Protein AF-A0A090RXI9-F1 (afdb_monomer_lite)

Sequence (95 aa):
MVEYSFVNESGRSEVNQLGAHKDDCIQGMASIAEAIHESGAKAGFQLTHCGGKAQLDVCPDLMGPSGITVPAYDRTLPKPRDMVQRTYINGIAIL

Structure (mmCIF, N/CA/C/O backbone):
data_AF-A0A090RXI9-F1
#
_entry.id   AF-A0A090RXI9-F1
#
loop_
_atom_site.group_PDB
_atom_site.id
_atom_site.type_symbol
_atom_site.label_atom_id
_atom_site.label_alt_id
_atom_site.label_comp_id
_atom_site.label_asym_id
_atom_site.label_entity_id
_atom_site.label_seq_id
_atom_site.pdbx_PDB_ins_code
_atom_site.Cartn_x
_atom_site.Cartn_y
_atom_site.Cartn_z
_atom_site.occupancy
_atom_site.B_iso_or_equiv
_atom_site.auth_seq_id
_atom_site.auth_comp_id
_atom_site.auth_asym_id
_atom_site.auth_atom_id
_atom_site.pdbx_PDB_model_num
ATOM 1 N N . MET A 1 1 ? -3.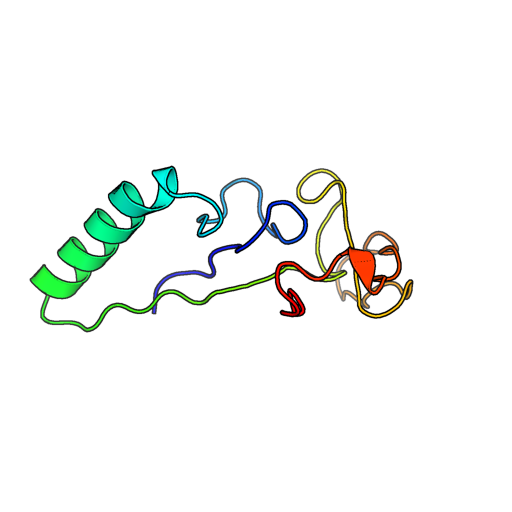105 -4.033 14.037 1.00 78.81 1 MET A N 1
ATOM 2 C CA . MET A 1 1 ? -2.547 -3.469 12.792 1.00 78.81 1 MET A CA 1
ATOM 3 C C . MET A 1 1 ? -3.207 -4.209 11.648 1.00 78.81 1 MET A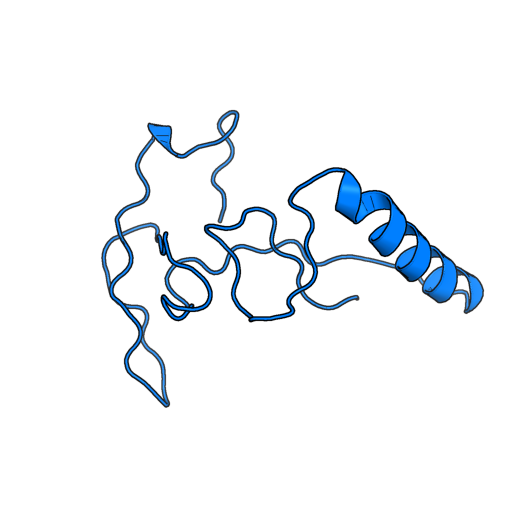 C 1
ATOM 5 O O . MET A 1 1 ? -3.223 -5.433 11.698 1.00 78.81 1 MET A O 1
ATOM 9 N N . VAL A 1 2 ? -3.816 -3.487 10.715 1.00 91.06 2 VAL A N 1
ATOM 10 C CA . VAL A 1 2 ? -4.389 -4.044 9.480 1.00 91.06 2 VAL A CA 1
ATOM 11 C C . VAL A 1 2 ? -3.246 -4.305 8.489 1.00 91.06 2 VAL A C 1
ATOM 13 O O . VAL A 1 2 ? -2.142 -3.792 8.683 1.00 91.06 2 VAL A O 1
ATOM 16 N N . GLU A 1 3 ? -3.477 -5.115 7.456 1.00 93.56 3 GLU A N 1
ATOM 17 C CA . GLU A 1 3 ? -2.530 -5.250 6.344 1.00 93.56 3 GLU A CA 1
ATOM 18 C C . GLU A 1 3 ? -2.162 -3.892 5.714 1.00 93.56 3 GLU A C 1
ATOM 20 O O . GLU A 1 3 ? -2.801 -2.857 5.944 1.00 93.56 3 GLU A O 1
ATOM 25 N N . TYR A 1 4 ? -1.105 -3.893 4.907 1.00 94.88 4 TYR A N 1
ATOM 26 C CA . TYR A 1 4 ? -0.618 -2.690 4.255 1.00 94.88 4 TYR A CA 1
ATOM 27 C C . TYR A 1 4 ? -1.541 -2.236 3.125 1.00 94.88 4 TYR A C 1
ATOM 29 O O . TYR A 1 4 ? -1.911 -3.004 2.241 1.00 94.88 4 TYR A O 1
ATOM 37 N N . SER A 1 5 ? -1.868 -0.948 3.125 1.00 96.50 5 SER A N 1
ATOM 38 C CA . SER A 1 5 ? -2.748 -0.308 2.154 1.00 96.50 5 SER A CA 1
ATOM 39 C C . SER A 1 5 ? -1.958 0.626 1.243 1.00 96.50 5 SER A C 1
ATOM 41 O O . SER A 1 5 ? -1.162 1.438 1.727 1.00 96.50 5 SER A O 1
ATOM 43 N N . PHE A 1 6 ? -2.145 0.512 -0.070 1.00 96.31 6 PHE A N 1
ATOM 44 C CA . PHE A 1 6 ? -1.403 1.336 -1.025 1.00 96.31 6 PHE A CA 1
ATOM 45 C C . PHE A 1 6 ? -2.022 2.732 -1.138 1.00 96.31 6 PHE A C 1
ATOM 47 O O . PHE A 1 6 ? -3.245 2.887 -1.192 1.00 96.31 6 PHE A O 1
ATOM 54 N N . VAL A 1 7 ? -1.174 3.757 -1.189 1.00 95.50 7 VAL A N 1
ATOM 55 C CA . VAL A 1 7 ? -1.607 5.167 -1.270 1.00 95.50 7 VAL A CA 1
ATOM 56 C C . VAL A 1 7 ? -1.756 5.675 -2.706 1.00 95.50 7 VAL A C 1
ATOM 58 O O . VAL A 1 7 ? -2.350 6.723 -2.938 1.00 95.50 7 VAL A O 1
ATOM 61 N N . ASN A 1 8 ? -1.217 4.941 -3.681 1.00 93.94 8 ASN A N 1
ATOM 62 C CA . ASN A 1 8 ? -1.322 5.241 -5.105 1.00 93.94 8 ASN A CA 1
ATOM 63 C C . ASN A 1 8 ? -1.229 3.950 -5.927 1.00 93.94 8 ASN A C 1
ATOM 65 O O . ASN A 1 8 ? -0.539 3.017 -5.518 1.00 93.94 8 ASN A O 1
ATOM 69 N N . GLU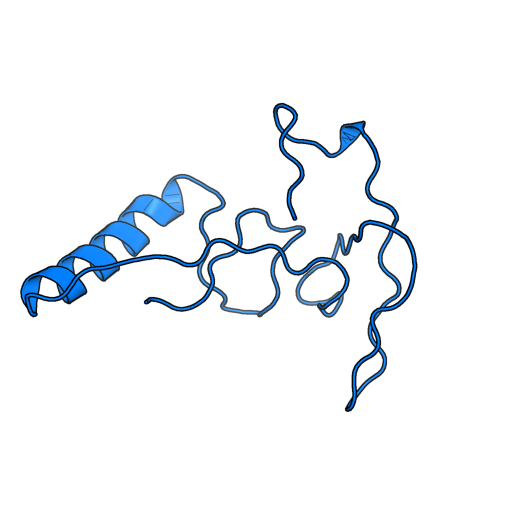 A 1 9 ? -1.881 3.905 -7.088 1.00 93.94 9 GLU A N 1
ATOM 70 C CA . GLU A 1 9 ? -1.808 2.759 -8.003 1.00 93.94 9 GLU A CA 1
ATOM 71 C C . GLU A 1 9 ? -0.372 2.463 -8.474 1.00 93.94 9 GLU A C 1
ATOM 73 O O . GLU A 1 9 ? -0.021 1.298 -8.636 1.00 93.94 9 GLU A O 1
ATOM 78 N N . SER A 1 10 ? 0.504 3.476 -8.580 1.00 93.06 10 SER A N 1
ATOM 79 C CA . SER A 1 10 ? 1.949 3.294 -8.846 1.00 93.06 10 SER A CA 1
ATOM 80 C C . SER A 1 10 ? 2.718 2.608 -7.706 1.00 93.06 10 SER A C 1
ATOM 82 O O . SER A 1 10 ? 3.925 2.389 -7.799 1.00 93.06 10 SER A O 1
ATOM 84 N N . GLY A 1 11 ? 2.029 2.310 -6.606 1.00 94.62 11 GLY A N 1
ATOM 85 C CA . GLY A 1 11 ? 2.568 1.733 -5.384 1.00 94.62 11 GLY A CA 1
ATOM 86 C C . GLY A 1 11 ? 1.883 0.451 -4.942 1.00 94.62 11 GLY A C 1
ATOM 87 O O . GLY A 1 11 ? 2.123 0.026 -3.812 1.00 94.62 11 GLY A O 1
ATOM 88 N N . ARG A 1 12 ? 1.006 -0.134 -5.765 1.00 96.56 12 ARG A N 1
ATOM 89 C CA . ARG A 1 12 ? 0.300 -1.374 -5.430 1.00 96.56 12 ARG A CA 1
ATOM 90 C C . ARG A 1 12 ? 1.261 -2.565 -5.500 1.00 96.56 12 ARG A C 1
ATOM 92 O O . ARG A 1 12 ? 1.977 -2.738 -6.479 1.00 96.56 12 ARG A O 1
ATOM 99 N N . SER A 1 13 ? 1.262 -3.400 -4.468 1.00 95.81 13 SER A N 1
ATOM 100 C CA . SER A 1 13 ? 2.135 -4.576 -4.359 1.00 95.81 13 SER A CA 1
ATOM 101 C C . SER A 1 13 ? 1.418 -5.893 -4.639 1.00 95.81 13 SER A C 1
ATOM 103 O O . SER A 1 13 ? 2.077 -6.839 -5.055 1.00 95.81 13 SER A O 1
ATOM 105 N N . GLU A 1 14 ? 0.093 -5.966 -4.443 1.00 95.88 14 GLU A N 1
ATOM 106 C CA . GLU A 1 14 ? -0.684 -7.210 -4.585 1.00 95.88 14 GLU A CA 1
ATOM 107 C C . GLU A 1 14 ? -2.005 -7.011 -5.362 1.00 95.88 14 GLU A C 1
ATOM 109 O O . GLU A 1 14 ? -2.634 -5.951 -5.287 1.00 95.88 14 GLU A O 1
ATOM 114 N N . VAL A 1 15 ? -2.475 -8.056 -6.062 1.00 93.94 15 VAL A N 1
ATOM 115 C CA . VAL A 1 15 ? -3.685 -8.038 -6.927 1.00 93.94 15 VAL A CA 1
ATOM 116 C C . VAL A 1 15 ? -4.959 -7.612 -6.176 1.00 93.94 15 VAL A C 1
ATOM 118 O O . VAL A 1 15 ? -5.827 -6.967 -6.756 1.00 93.94 15 VAL A O 1
ATOM 121 N N . ASN A 1 16 ? -5.054 -7.901 -4.875 1.00 94.81 16 ASN A N 1
ATOM 122 C CA . ASN A 1 16 ? -6.213 -7.577 -4.030 1.00 94.81 16 ASN A CA 1
ATOM 123 C C . ASN A 1 16 ? -5.832 -6.758 -2.790 1.00 94.81 16 ASN A C 1
ATOM 125 O O . ASN A 1 16 ? -6.512 -6.828 -1.769 1.00 94.81 16 ASN A O 1
ATOM 129 N N . GLN A 1 17 ? -4.730 -6.010 -2.860 1.00 96.31 17 GLN A N 1
ATOM 130 C CA . GLN A 1 17 ? -4.281 -5.191 -1.739 1.00 96.31 17 GLN A CA 1
ATOM 131 C C . GLN A 1 17 ? -5.349 -4.160 -1.339 1.00 96.31 17 GLN A C 1
ATOM 133 O O . GLN A 1 17 ? -5.993 -3.563 -2.208 1.00 96.31 17 GLN A O 1
ATOM 138 N N . LEU A 1 18 ? -5.499 -3.895 -0.037 1.00 96.94 18 LEU A N 1
ATOM 139 C CA . LEU A 1 18 ? -6.316 -2.775 0.431 1.00 96.94 18 LEU A CA 1
ATOM 140 C C . LEU A 1 18 ? -5.809 -1.444 -0.139 1.00 96.94 18 LEU A C 1
ATOM 142 O O . LEU A 1 18 ? -4.608 -1.186 -0.214 1.00 96.94 18 LEU A O 1
ATOM 146 N N . GLY A 1 19 ? -6.743 -0.582 -0.531 1.00 96.12 19 GLY A N 1
ATOM 147 C CA . GLY A 1 19 ? -6.445 0.753 -1.035 1.00 96.12 19 GLY A CA 1
ATOM 148 C C . GLY A 1 19 ? -6.668 1.830 0.021 1.00 96.12 19 GLY A C 1
ATOM 149 O O . GLY A 1 19 ? -7.638 1.776 0.769 1.00 96.12 19 GLY A O 1
ATOM 150 N N . ALA A 1 20 ? -5.802 2.840 0.014 1.00 96.31 20 ALA A N 1
ATOM 151 C CA . ALA A 1 20 ? -5.963 4.121 0.703 1.00 96.31 20 ALA A CA 1
ATOM 152 C C . ALA A 1 20 ? -5.669 5.283 -0.273 1.00 96.31 20 ALA A C 1
ATOM 154 O O . ALA A 1 20 ? -5.025 6.266 0.082 1.00 96.31 20 ALA A O 1
ATOM 155 N N . HIS A 1 21 ? -6.084 5.121 -1.535 1.00 95.19 21 HIS A N 1
ATOM 156 C CA . HIS A 1 21 ? -5.683 5.958 -2.675 1.00 95.19 21 HIS A CA 1
ATOM 157 C C . HIS A 1 21 ? -6.813 6.844 -3.229 1.00 95.19 21 HIS A C 1
ATOM 159 O O . HIS A 1 21 ? -6.561 7.681 -4.094 1.00 95.19 21 HIS A O 1
ATOM 165 N N . LYS A 1 22 ? -8.060 6.647 -2.778 1.00 96.12 22 LYS A N 1
ATOM 166 C CA . LYS A 1 22 ? -9.235 7.430 -3.191 1.00 96.12 22 LYS A CA 1
ATOM 167 C C . LYS A 1 22 ? -10.329 7.405 -2.125 1.00 96.12 22 LYS A C 1
ATOM 169 O O . LYS A 1 22 ? -10.379 6.479 -1.318 1.00 96.12 22 LYS A O 1
ATOM 174 N N . ASP A 1 23 ? -11.236 8.375 -2.173 1.00 97.94 23 ASP A N 1
ATOM 175 C CA . ASP A 1 23 ? -12.302 8.535 -1.174 1.00 97.94 23 ASP A CA 1
ATOM 176 C C . ASP A 1 23 ? -13.259 7.337 -1.100 1.00 97.94 23 ASP A C 1
ATOM 178 O O . ASP A 1 23 ? -13.741 7.005 -0.020 1.00 97.94 23 ASP A O 1
ATOM 182 N N . ASP A 1 24 ? -13.462 6.606 -2.201 1.00 97.62 24 ASP A N 1
ATOM 183 C CA . ASP A 1 24 ? -14.273 5.378 -2.199 1.00 97.62 24 ASP A CA 1
ATOM 184 C C . ASP A 1 24 ? -13.741 4.314 -1.216 1.00 97.62 24 ASP A C 1
ATOM 186 O O . ASP A 1 24 ? -14.486 3.442 -0.769 1.00 97.62 24 ASP A O 1
ATOM 190 N N . CYS A 1 25 ? -12.452 4.366 -0.860 1.00 97.56 25 CYS A N 1
ATOM 191 C CA . CYS A 1 25 ? -11.859 3.469 0.131 1.00 97.56 25 CYS A CA 1
ATOM 192 C C . CYS A 1 25 ? -12.356 3.758 1.558 1.00 97.56 25 CYS A C 1
ATOM 194 O O . CYS A 1 25 ? -12.358 2.851 2.391 1.00 97.56 25 CYS A O 1
ATOM 196 N N . ILE A 1 26 ? -12.804 4.987 1.849 1.00 97.75 26 ILE A N 1
ATOM 197 C CA . ILE A 1 26 ? -13.143 5.449 3.204 1.00 97.75 26 ILE A CA 1
ATOM 198 C C . ILE A 1 26 ? -14.241 4.586 3.821 1.00 97.75 26 ILE A C 1
ATOM 200 O O . ILE A 1 26 ? -14.111 4.178 4.972 1.00 97.75 26 ILE A O 1
ATOM 204 N N . GLN A 1 27 ? -15.292 4.253 3.065 1.00 98.31 27 GLN A N 1
ATOM 205 C CA . GLN A 1 27 ? -16.400 3.447 3.587 1.00 98.31 27 GLN A CA 1
ATOM 206 C C . GLN A 1 27 ? -15.934 2.044 4.016 1.00 98.31 27 GLN A C 1
ATOM 208 O O . GLN A 1 27 ? -16.284 1.568 5.099 1.00 98.31 27 GLN A O 1
ATOM 213 N N . GLY A 1 28 ? -15.115 1.386 3.190 1.00 97.25 28 GLY A N 1
ATOM 214 C CA . GLY A 1 28 ? -14.555 0.070 3.508 1.00 97.25 28 GLY A CA 1
ATOM 215 C C . GLY A 1 28 ? -13.592 0.123 4.695 1.00 97.25 28 GLY A C 1
ATOM 216 O O . GLY A 1 28 ? -13.691 -0.687 5.616 1.00 97.25 28 GLY A O 1
ATOM 217 N N . MET A 1 29 ? -12.706 1.122 4.724 1.00 97.19 29 MET A N 1
ATOM 218 C CA . MET A 1 29 ? -11.766 1.329 5.830 1.00 97.19 29 MET A CA 1
ATOM 219 C C . MET A 1 29 ? -12.482 1.622 7.153 1.00 97.19 29 MET A C 1
ATOM 221 O O . MET A 1 29 ? -12.086 1.087 8.188 1.00 97.19 29 MET A O 1
ATOM 225 N N . ALA A 1 30 ? -13.547 2.429 7.123 1.00 97.81 30 ALA A N 1
ATOM 226 C CA . ALA A 1 30 ? -14.372 2.724 8.291 1.00 97.81 30 ALA A CA 1
ATOM 227 C C . ALA A 1 30 ? -15.028 1.454 8.843 1.00 97.81 30 ALA A C 1
ATOM 229 O O . ALA A 1 30 ? -14.950 1.215 10.043 1.00 97.81 30 ALA A O 1
ATOM 230 N N . SER A 1 31 ? -15.566 0.603 7.964 1.00 98.25 31 SER A N 1
ATOM 231 C CA . SER A 1 31 ? -16.188 -0.671 8.355 1.00 98.25 31 SER A CA 1
ATOM 232 C C . SER A 1 31 ? -15.186 -1.612 9.044 1.00 98.25 31 SER A C 1
ATOM 234 O O . SER A 1 31 ? -15.497 -2.237 10.054 1.00 98.25 31 SER A O 1
ATOM 236 N N . ILE A 1 32 ? -13.948 -1.684 8.538 1.00 97.44 32 ILE A N 1
ATOM 237 C CA . ILE A 1 32 ? -12.870 -2.470 9.164 1.00 97.44 32 ILE A CA 1
ATOM 238 C C . ILE A 1 32 ? -12.497 -1.889 10.533 1.00 97.44 32 ILE A C 1
ATOM 240 O O . ILE A 1 32 ? -12.335 -2.630 11.502 1.00 97.44 32 ILE A O 1
ATOM 244 N N . ALA A 1 33 ? -12.336 -0.567 10.621 1.00 97.56 33 ALA A N 1
ATOM 245 C CA . ALA A 1 33 ? -11.984 0.096 11.871 1.00 97.56 33 ALA A CA 1
ATOM 246 C C . ALA A 1 33 ? -13.075 -0.085 12.936 1.00 97.56 33 ALA A C 1
ATOM 248 O O . ALA A 1 33 ? -12.749 -0.349 14.091 1.00 97.56 33 ALA A O 1
ATOM 249 N N . GLU A 1 34 ? -14.347 0.016 12.546 1.00 98.38 34 GLU A N 1
ATOM 250 C CA . GLU A 1 34 ? -15.503 -0.214 13.412 1.00 98.38 34 GLU A CA 1
ATOM 251 C C . GLU A 1 34 ? -15.493 -1.632 13.984 1.00 98.38 34 GLU A C 1
ATOM 253 O O . GLU A 1 34 ? -15.458 -1.778 15.203 1.00 98.38 34 GLU A O 1
ATOM 258 N N . ALA A 1 35 ? -15.359 -2.661 13.142 1.00 98.19 35 ALA A N 1
ATOM 259 C CA . ALA A 1 35 ? -15.290 -4.053 13.595 1.00 98.19 35 ALA A CA 1
ATOM 260 C C . ALA A 1 35 ? -14.135 -4.315 14.587 1.00 98.19 35 ALA A C 1
ATOM 262 O O . ALA A 1 35 ? -14.271 -5.086 15.538 1.00 98.19 35 ALA A O 1
ATOM 263 N N . ILE A 1 36 ? -12.983 -3.657 14.405 1.00 98.06 36 ILE A N 1
ATOM 264 C CA . ILE A 1 36 ? -11.853 -3.745 15.349 1.00 98.06 36 ILE A CA 1
ATOM 265 C C . ILE A 1 36 ? -12.175 -3.022 16.665 1.00 98.06 36 ILE A C 1
ATOM 267 O O . ILE A 1 36 ? -11.819 -3.495 17.746 1.00 98.06 36 ILE A O 1
ATOM 271 N N . HIS A 1 37 ? -12.826 -1.861 16.599 1.00 98.19 37 HIS A N 1
ATOM 272 C CA . HIS A 1 37 ? -13.223 -1.111 17.788 1.00 98.19 37 HIS A CA 1
ATOM 273 C C . HIS A 1 37 ? -14.313 -1.829 18.594 1.00 98.19 37 HIS A C 1
ATOM 275 O O . HIS A 1 37 ? -14.265 -1.785 19.823 1.00 98.19 37 HIS A O 1
ATOM 281 N N . GLU A 1 38 ? -15.240 -2.536 17.941 1.00 98.44 38 GLU A N 1
ATOM 282 C CA . GLU A 1 38 ? -16.262 -3.371 18.592 1.00 98.44 38 GLU A CA 1
ATOM 283 C C . GLU A 1 38 ? -15.645 -4.470 19.467 1.00 98.44 38 GLU A C 1
ATOM 285 O O . GLU A 1 38 ? -16.200 -4.824 20.507 1.00 98.44 38 GLU A O 1
ATOM 290 N N . SER A 1 39 ? -14.450 -4.958 19.118 1.00 97.44 39 SER A N 1
ATOM 291 C CA . SER A 1 39 ? -13.702 -5.910 19.945 1.00 97.44 39 SER A CA 1
ATOM 292 C C . SER A 1 39 ? -12.898 -5.250 21.080 1.00 97.44 39 SER A C 1
ATOM 294 O O . SER A 1 39 ? -12.098 -5.920 21.736 1.00 97.44 39 SER A O 1
ATOM 296 N N . GLY A 1 40 ? -13.023 -3.933 21.282 1.00 98.06 40 GLY A N 1
ATOM 297 C CA . GLY A 1 40 ? -12.266 -3.154 22.270 1.00 98.06 40 GLY A CA 1
ATOM 298 C C . GLY A 1 40 ? -10.799 -2.890 21.905 1.00 98.06 40 GLY A C 1
ATOM 299 O O . GLY A 1 40 ? -10.048 -2.357 22.727 1.00 98.06 40 GLY A O 1
ATOM 300 N N . ALA A 1 41 ? -10.364 -3.250 20.694 1.00 98.25 41 ALA A N 1
ATOM 301 C CA . ALA A 1 41 ? -8.990 -3.063 20.235 1.00 98.25 41 ALA A CA 1
ATOM 302 C C . ALA A 1 41 ? -8.780 -1.683 19.580 1.00 98.25 41 ALA A C 1
ATOM 304 O O . ALA A 1 41 ? -9.716 -0.915 19.374 1.00 98.25 41 ALA A O 1
ATOM 305 N N . LYS A 1 42 ? -7.525 -1.339 19.257 1.00 97.50 42 LYS A N 1
ATOM 306 C CA . LYS A 1 42 ? -7.178 -0.134 18.482 1.00 97.50 42 LYS A CA 1
ATOM 307 C C . LYS A 1 42 ? -6.882 -0.504 17.031 1.00 97.50 42 LYS A C 1
ATOM 309 O O . LYS A 1 42 ? -6.093 -1.416 16.772 1.00 97.50 42 LYS A O 1
ATOM 314 N N . ALA A 1 43 ? -7.484 0.226 16.097 1.00 96.31 43 ALA A N 1
ATOM 315 C CA . ALA A 1 43 ? -7.248 0.060 14.670 1.00 96.31 43 ALA A CA 1
ATOM 316 C C . ALA A 1 43 ? -6.083 0.936 14.183 1.00 96.31 43 ALA A C 1
ATOM 318 O O . ALA A 1 43 ? -5.853 2.037 14.680 1.00 96.31 43 ALA A O 1
ATOM 319 N N . GLY A 1 44 ? -5.354 0.441 13.185 1.00 95.12 44 GLY A N 1
ATOM 320 C CA . GLY A 1 44 ? -4.296 1.182 12.506 1.00 95.12 44 GLY A CA 1
ATOM 321 C C . GLY A 1 44 ? -4.043 0.576 11.134 1.00 95.12 44 GLY A C 1
ATOM 322 O O . GLY A 1 44 ? -3.909 -0.645 11.030 1.00 95.12 44 GLY A O 1
ATOM 323 N N . PHE A 1 45 ? -4.000 1.428 10.112 1.00 94.19 45 PHE A N 1
ATOM 324 C CA . PHE A 1 45 ? -3.690 1.060 8.733 1.00 94.19 45 PHE A CA 1
ATOM 325 C C . PHE A 1 45 ? -2.231 1.387 8.436 1.00 94.19 45 PHE A C 1
ATOM 327 O O . PHE A 1 45 ? -1.783 2.512 8.663 1.00 94.19 45 PHE A O 1
ATOM 334 N N . GLN A 1 46 ? -1.490 0.411 7.919 1.00 95.81 46 GLN A N 1
ATOM 335 C CA . GLN A 1 46 ? -0.135 0.643 7.437 1.00 95.81 46 GLN A CA 1
ATOM 336 C C . GLN A 1 46 ? -0.215 1.229 6.024 1.00 95.81 46 GLN A C 1
ATOM 338 O O . GLN A 1 46 ? -0.618 0.540 5.096 1.00 95.81 46 GLN A O 1
ATOM 343 N N . LEU A 1 47 ? 0.152 2.499 5.854 1.00 94.75 47 LEU A N 1
ATOM 344 C CA . LEU A 1 47 ? 0.234 3.123 4.531 1.00 94.75 47 LEU A CA 1
ATOM 345 C C . LEU A 1 47 ? 1.521 2.694 3.829 1.00 94.75 47 LEU A C 1
ATOM 347 O O . LEU A 1 47 ? 2.579 2.651 4.459 1.00 94.75 47 LEU A O 1
ATOM 351 N N . THR A 1 48 ? 1.428 2.372 2.540 1.00 95.12 48 THR A N 1
ATOM 352 C CA . THR A 1 48 ? 2.557 1.836 1.770 1.00 95.12 48 THR A CA 1
ATOM 353 C C . THR A 1 48 ? 2.591 2.307 0.328 1.00 95.12 48 THR A C 1
ATOM 355 O O . THR A 1 48 ? 1.570 2.663 -0.266 1.00 95.12 48 THR A O 1
ATOM 358 N N . HIS A 1 49 ? 3.789 2.220 -0.237 1.00 94.69 49 HIS A N 1
ATOM 359 C CA . HIS A 1 49 ? 4.062 2.211 -1.660 1.00 94.69 49 HIS A CA 1
ATOM 360 C C . HIS A 1 49 ? 5.074 1.088 -1.937 1.00 94.69 49 HIS A C 1
ATOM 362 O O . HIS A 1 49 ? 5.990 0.850 -1.148 1.00 94.69 49 HIS A O 1
ATOM 368 N N . CYS A 1 50 ? 4.897 0.342 -3.028 1.00 95.06 50 CYS A N 1
ATOM 369 C CA . CYS A 1 50 ? 5.715 -0.840 -3.322 1.00 95.06 50 CYS A CA 1
ATOM 370 C C . CYS A 1 50 ? 7.172 -0.512 -3.680 1.00 95.06 50 CYS A C 1
ATOM 372 O O . CYS A 1 50 ? 8.048 -1.382 -3.622 1.00 95.06 50 CYS A O 1
ATOM 374 N N . GLY A 1 51 ? 7.430 0.724 -4.115 1.00 94.25 51 GLY A N 1
ATOM 375 C CA . GLY A 1 51 ? 8.700 1.105 -4.723 1.00 94.25 51 GLY A CA 1
ATOM 376 C C . GLY A 1 51 ? 9.030 0.181 -5.901 1.00 94.25 51 GLY A C 1
ATOM 377 O O . GLY A 1 51 ? 8.156 -0.196 -6.674 1.00 94.25 51 GLY A O 1
ATOM 378 N N . GLY A 1 52 ? 10.284 -0.265 -6.003 1.00 95.31 52 GLY A N 1
ATOM 379 C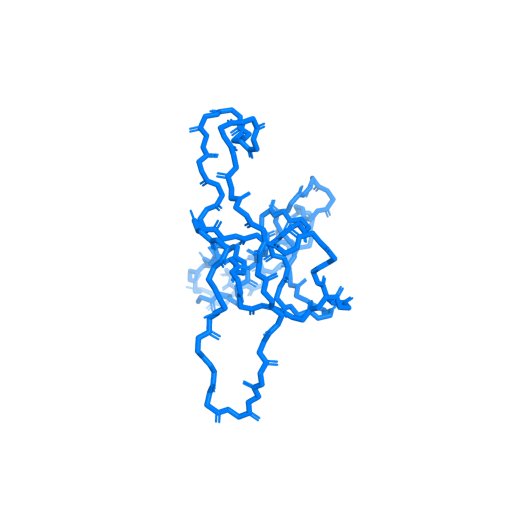 CA . GLY A 1 52 ? 10.709 -1.226 -7.029 1.00 95.31 52 GLY A CA 1
ATOM 380 C C . GLY A 1 52 ? 10.374 -2.695 -6.735 1.00 95.31 52 GLY A C 1
ATOM 381 O O . GLY A 1 52 ? 10.955 -3.573 -7.369 1.00 95.31 52 GLY A O 1
ATOM 382 N N . LYS A 1 53 ? 9.517 -2.991 -5.746 1.00 94.38 53 LYS A N 1
ATOM 383 C CA . LYS A 1 53 ? 9.273 -4.351 -5.234 1.00 94.38 53 LYS A CA 1
ATOM 384 C C . LYS A 1 53 ? 7.895 -4.913 -5.615 1.00 94.38 53 LYS A C 1
ATOM 386 O O . LYS A 1 53 ? 7.238 -5.539 -4.791 1.00 94.38 53 LYS A O 1
ATOM 391 N N . ALA A 1 54 ? 7.480 -4.731 -6.866 1.00 95.25 54 ALA A N 1
ATOM 392 C CA . ALA A 1 54 ? 6.251 -5.313 -7.409 1.00 95.25 54 ALA A CA 1
ATOM 393 C C . ALA A 1 54 ? 6.459 -5.845 -8.837 1.00 95.25 54 ALA A C 1
ATOM 395 O O . ALA A 1 54 ? 7.444 -5.519 -9.502 1.00 95.25 54 ALA A O 1
ATOM 396 N N . GLN A 1 55 ? 5.542 -6.702 -9.284 1.00 95.12 55 GLN A N 1
ATOM 397 C CA . GLN A 1 55 ? 5.463 -7.152 -10.675 1.00 95.12 55 GLN A CA 1
ATOM 398 C C . GLN A 1 55 ? 4.671 -6.141 -11.517 1.00 95.12 55 GLN A C 1
ATOM 400 O O . GLN A 1 55 ? 3.846 -5.402 -10.981 1.00 95.12 55 GLN A O 1
ATOM 405 N N . LEU A 1 56 ? 4.916 -6.100 -12.832 1.00 95.56 56 LEU A N 1
ATOM 406 C CA . LEU A 1 56 ? 4.282 -5.116 -13.727 1.00 95.56 56 LEU A CA 1
ATOM 407 C C . LEU A 1 56 ? 2.796 -5.387 -14.001 1.00 95.56 56 LEU A C 1
ATOM 409 O O . LEU A 1 56 ? 2.083 -4.483 -14.425 1.00 95.56 56 LEU A O 1
ATOM 413 N N . ASP A 1 57 ? 2.326 -6.613 -13.780 1.00 95.31 57 ASP A N 1
ATOM 414 C CA . ASP A 1 57 ? 0.903 -6.960 -13.848 1.00 95.31 57 ASP A CA 1
ATOM 415 C C . ASP A 1 57 ? 0.106 -6.367 -12.676 1.00 95.31 57 ASP A C 1
ATOM 417 O O . ASP A 1 57 ? -1.073 -6.056 -12.831 1.00 95.31 57 ASP A O 1
ATOM 421 N N . VAL A 1 58 ? 0.760 -6.162 -11.531 1.00 96.38 58 VAL A N 1
ATOM 422 C CA . VAL A 1 58 ? 0.185 -5.512 -10.348 1.00 96.38 58 VAL A CA 1
ATOM 423 C C . VAL A 1 58 ? 0.449 -4.005 -10.332 1.00 96.38 58 VAL A C 1
ATOM 425 O O . VAL A 1 58 ? -0.449 -3.231 -10.008 1.00 96.38 58 VAL A O 1
ATOM 428 N N . CYS A 1 59 ? 1.663 -3.586 -10.692 1.00 96.56 59 CYS A N 1
ATOM 429 C CA . CYS A 1 59 ? 2.088 -2.190 -10.731 1.00 96.56 59 CYS A CA 1
ATOM 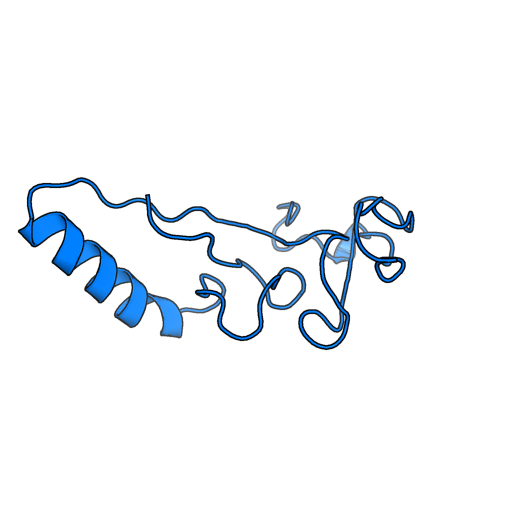430 C C . CYS A 1 59 ? 2.679 -1.847 -12.108 1.00 96.56 59 CYS A C 1
ATOM 432 O O . CYS A 1 59 ? 3.894 -1.945 -12.310 1.00 96.56 59 CYS A O 1
ATOM 434 N N . PRO A 1 60 ? 1.838 -1.434 -13.074 1.00 95.75 60 PRO A N 1
ATOM 435 C CA . PRO A 1 60 ? 2.304 -1.107 -14.420 1.00 95.75 60 PRO A CA 1
ATOM 436 C C . PRO A 1 60 ? 3.269 0.085 -14.467 1.00 95.75 60 PRO A C 1
ATOM 438 O O . PRO A 1 60 ? 4.129 0.143 -15.343 1.00 95.75 60 PRO A O 1
ATOM 441 N N . ASP A 1 61 ? 3.143 1.025 -13.524 1.00 94.25 61 ASP A N 1
ATOM 442 C CA . ASP A 1 61 ? 3.988 2.220 -13.414 1.00 94.25 61 ASP A CA 1
ATOM 443 C C . ASP A 1 61 ? 5.032 2.093 -12.287 1.00 94.25 61 ASP A C 1
ATOM 445 O O . ASP A 1 61 ? 5.155 2.953 -11.414 1.00 94.25 61 ASP A O 1
ATOM 449 N N . LEU A 1 62 ? 5.772 0.979 -12.288 1.00 95.38 62 LEU A N 1
ATOM 450 C CA . LEU A 1 62 ? 6.731 0.640 -11.237 1.00 95.38 62 LEU A CA 1
ATOM 451 C C . LEU A 1 62 ? 7.874 1.656 -11.142 1.00 95.38 62 LEU A C 1
ATOM 453 O O . LEU A 1 62 ? 8.643 1.852 -12.090 1.00 95.38 62 LEU A O 1
ATOM 457 N N . MET A 1 63 ? 8.065 2.226 -9.954 1.00 94.94 63 MET A N 1
ATOM 458 C CA . MET A 1 63 ? 9.057 3.274 -9.738 1.00 94.94 63 MET A CA 1
ATOM 459 C C . MET A 1 63 ? 9.820 3.142 -8.427 1.00 94.94 63 MET A C 1
ATOM 461 O O . MET A 1 63 ? 9.323 2.624 -7.433 1.00 94.94 63 MET A O 1
ATOM 465 N N . GLY A 1 64 ? 11.050 3.642 -8.427 1.00 93.06 64 GLY A N 1
ATOM 466 C CA . GLY A 1 64 ? 11.932 3.628 -7.272 1.00 93.06 64 GLY A CA 1
ATOM 467 C C . GLY A 1 64 ? 12.836 4.857 -7.243 1.00 93.06 64 GLY A C 1
ATOM 468 O O . GLY A 1 64 ? 12.900 5.614 -8.214 1.00 93.06 64 GLY A O 1
ATOM 469 N N . PRO A 1 65 ? 13.565 5.076 -6.138 1.00 91.62 65 PRO A N 1
ATOM 470 C CA . PRO A 1 65 ? 14.459 6.229 -6.012 1.00 91.62 65 PRO A CA 1
ATOM 471 C C . PRO A 1 65 ? 15.547 6.247 -7.094 1.00 91.62 65 PRO A C 1
ATOM 473 O O . PRO A 1 65 ? 16.090 7.299 -7.406 1.00 91.62 65 PRO A O 1
ATOM 476 N N . SER A 1 66 ? 15.852 5.081 -7.664 1.00 92.19 66 SER A N 1
ATOM 477 C CA . SER A 1 66 ? 16.676 4.925 -8.853 1.00 92.19 66 SER A CA 1
ATOM 478 C C . SER A 1 66 ? 16.179 3.738 -9.677 1.00 92.19 66 SER A C 1
ATOM 480 O O . SER A 1 66 ? 15.530 2.832 -9.144 1.00 92.19 66 SER A O 1
ATOM 482 N N . GLY A 1 67 ? 16.533 3.705 -10.957 1.00 94.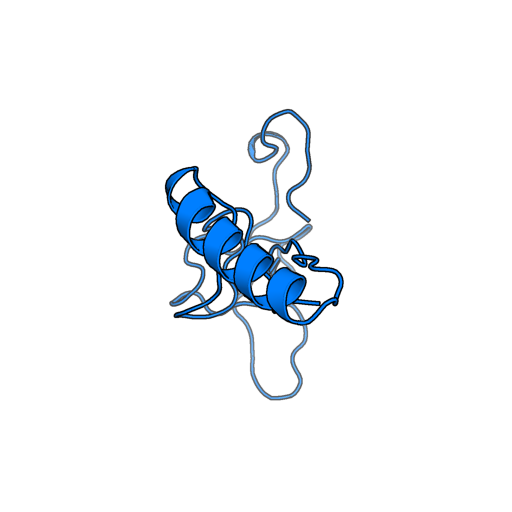44 67 GLY A N 1
ATOM 483 C CA . GLY A 1 67 ? 16.299 2.600 -11.873 1.00 94.44 67 GLY A CA 1
ATOM 484 C C . GLY A 1 67 ? 17.247 1.439 -11.610 1.00 94.44 67 GLY A C 1
ATOM 485 O O . GLY A 1 67 ? 17.958 0.994 -12.508 1.00 94.44 67 GLY A O 1
ATOM 486 N N . ILE A 1 68 ? 17.294 0.965 -10.370 1.00 95.38 68 ILE A N 1
ATOM 487 C CA . ILE A 1 68 ? 18.069 -0.195 -9.944 1.00 95.38 68 ILE A CA 1
ATOM 488 C C . ILE A 1 68 ? 17.074 -1.282 -9.548 1.00 95.38 68 ILE A C 1
ATOM 490 O O . ILE A 1 68 ? 16.178 -1.053 -8.737 1.00 95.38 68 ILE A O 1
ATOM 494 N N . THR A 1 69 ? 17.221 -2.470 -10.135 1.00 96.62 69 THR A N 1
ATOM 495 C CA . THR A 1 69 ? 16.382 -3.623 -9.797 1.00 96.62 69 THR A CA 1
ATOM 496 C C . THR A 1 69 ? 16.559 -3.992 -8.328 1.00 96.62 69 THR A C 1
ATOM 498 O O . THR A 1 69 ? 17.683 -4.186 -7.862 1.00 96.62 69 THR A O 1
ATOM 501 N N . VAL A 1 70 ? 15.445 -4.118 -7.607 1.00 95.38 70 VAL A N 1
ATOM 502 C CA . VAL A 1 70 ? 15.453 -4.553 -6.209 1.00 95.38 70 VAL A CA 1
ATOM 503 C C . VAL A 1 70 ? 15.850 -6.034 -6.149 1.00 95.38 70 VAL A C 1
ATOM 505 O O . VAL A 1 70 ? 15.214 -6.852 -6.818 1.00 95.38 70 VAL A O 1
ATOM 508 N N . PRO A 1 71 ? 16.869 -6.414 -5.356 1.00 94.50 71 PRO A N 1
ATOM 509 C CA . PRO A 1 71 ? 17.203 -7.817 -5.153 1.00 94.50 71 PRO A CA 1
ATOM 510 C C . PRO A 1 71 ? 16.037 -8.567 -4.500 1.00 94.50 71 PRO A C 1
ATOM 512 O O . PRO A 1 71 ? 15.511 -8.140 -3.470 1.00 94.50 71 PRO A O 1
ATOM 515 N N . ALA A 1 72 ? 15.660 -9.705 -5.074 1.00 92.25 72 ALA A N 1
ATOM 516 C CA . ALA A 1 72 ? 14.708 -10.640 -4.491 1.00 92.25 72 ALA A CA 1
ATOM 517 C C . ALA A 1 72 ? 15.316 -12.045 -4.483 1.00 92.25 72 ALA A C 1
ATOM 519 O O . ALA A 1 72 ? 16.104 -12.404 -5.355 1.00 92.25 72 ALA A O 1
ATOM 520 N N . TYR A 1 73 ? 14.993 -12.811 -3.444 1.00 91.25 73 TYR A N 1
ATOM 521 C CA . TYR A 1 73 ? 15.599 -14.119 -3.200 1.00 91.25 73 TYR A CA 1
ATOM 522 C C . TYR A 1 73 ? 15.117 -15.189 -4.190 1.00 91.25 73 TYR A C 1
ATOM 524 O O . TYR A 1 73 ? 15.888 -16.042 -4.615 1.00 91.25 73 TYR A O 1
ATOM 532 N N . ASP A 1 74 ? 13.838 -15.144 -4.546 1.00 94.12 74 ASP A N 1
ATOM 533 C CA . ASP A 1 74 ? 13.106 -16.203 -5.243 1.00 94.12 74 ASP A CA 1
ATOM 534 C C . ASP A 1 74 ? 12.821 -15.888 -6.717 1.00 94.12 74 ASP A C 1
ATOM 536 O O . ASP A 1 74 ? 12.350 -16.750 -7.457 1.00 94.12 74 ASP A O 1
ATOM 540 N N . ARG A 1 75 ? 13.071 -14.650 -7.152 1.00 91.38 75 ARG A N 1
ATOM 541 C CA . ARG A 1 75 ? 12.723 -14.174 -8.492 1.00 91.38 75 ARG A CA 1
ATOM 542 C C . ARG A 1 75 ? 13.544 -12.965 -8.904 1.00 91.38 75 ARG A C 1
ATOM 544 O O . ARG A 1 75 ? 14.074 -12.234 -8.072 1.00 91.38 75 ARG A O 1
ATOM 551 N N . THR A 1 76 ? 13.574 -12.702 -10.203 1.00 94.50 76 THR A N 1
ATOM 552 C CA . THR A 1 76 ? 14.016 -11.411 -10.731 1.00 94.50 76 THR A CA 1
ATOM 553 C C . THR A 1 76 ? 12.821 -10.474 -10.806 1.00 94.50 76 THR A C 1
ATOM 555 O O . THR A 1 76 ? 11.791 -10.819 -11.383 1.00 94.50 76 THR A O 1
ATOM 558 N N . LEU A 1 77 ? 12.953 -9.295 -10.203 1.00 96.00 77 LEU A N 1
ATOM 559 C CA . LEU A 1 77 ? 11.945 -8.248 -10.285 1.00 96.00 77 LEU A CA 1
ATOM 560 C C . LEU A 1 77 ? 12.177 -7.360 -11.518 1.00 96.00 77 LEU A C 1
ATOM 562 O O . LEU A 1 77 ? 13.315 -7.247 -11.992 1.00 96.00 77 LEU A O 1
ATOM 566 N N . PRO A 1 78 ? 11.126 -6.706 -12.035 1.00 96.81 78 PRO A N 1
ATOM 567 C CA . PRO A 1 78 ? 11.273 -5.698 -13.074 1.00 96.81 78 PRO A CA 1
ATOM 568 C C . PRO A 1 78 ? 12.185 -4.552 -12.615 1.00 96.81 78 PRO A C 1
ATOM 570 O O . PRO A 1 78 ? 12.261 -4.217 -11.431 1.00 96.81 78 PRO A O 1
ATOM 573 N N . LYS A 1 79 ? 12.883 -3.926 -13.565 1.00 97.25 79 LYS A N 1
ATOM 574 C CA . LYS A 1 79 ? 13.650 -2.706 -13.300 1.00 97.25 79 LYS A CA 1
ATOM 575 C C . LYS A 1 79 ? 12.664 -1.536 -13.136 1.00 97.25 79 LYS A C 1
ATOM 577 O O . LYS A 1 79 ? 11.952 -1.251 -14.100 1.00 97.25 79 LYS A O 1
ATOM 582 N N . PRO A 1 80 ? 12.615 -0.849 -11.981 1.00 96.50 80 PRO A N 1
ATOM 583 C CA . PRO A 1 80 ? 11.766 0.328 -11.824 1.00 96.50 80 PRO A CA 1
ATOM 584 C C . PRO A 1 80 ? 12.292 1.498 -12.663 1.00 96.50 80 PRO A C 1
ATOM 586 O O . PRO A 1 80 ? 13.479 1.551 -13.000 1.00 96.50 80 PRO A O 1
ATOM 589 N N . ARG A 1 81 ? 11.434 2.475 -12.965 1.00 95.06 81 ARG A N 1
ATOM 590 C CA . ARG A 1 81 ? 11.892 3.786 -13.455 1.00 95.06 81 ARG A CA 1
ATOM 591 C C . ARG A 1 81 ? 12.340 4.687 -12.304 1.00 95.06 81 ARG A C 1
ATOM 593 O O . ARG A 1 81 ? 11.901 4.514 -11.165 1.00 95.06 81 ARG A O 1
ATOM 600 N N . ASP A 1 82 ? 13.153 5.689 -12.624 1.00 93.44 82 ASP A N 1
ATOM 601 C CA . ASP A 1 82 ? 13.517 6.742 -11.676 1.00 93.44 82 ASP A CA 1
ATOM 602 C C . ASP A 1 82 ? 12.280 7.561 -11.262 1.00 93.44 82 ASP A C 1
ATOM 604 O O . ASP A 1 82 ? 11.458 7.972 -12.094 1.00 93.44 82 ASP A O 1
ATOM 608 N N . MET A 1 83 ? 12.161 7.840 -9.964 1.00 90.19 83 MET A N 1
ATOM 609 C CA . MET A 1 83 ? 11.246 8.858 -9.455 1.00 90.19 83 MET A CA 1
ATOM 610 C C . MET A 1 83 ? 11.788 10.255 -9.791 1.00 90.19 83 MET A C 1
ATOM 612 O O . MET A 1 83 ? 12.853 10.647 -9.325 1.00 90.19 83 MET A O 1
ATOM 616 N N . VAL A 1 84 ? 11.044 11.034 -10.583 1.00 82.31 84 VAL A N 1
ATOM 617 C CA . VAL A 1 84 ? 11.397 12.430 -10.911 1.00 82.31 84 VAL A CA 1
ATOM 618 C C . VAL A 1 84 ? 10.617 13.424 -10.051 1.00 82.31 84 VAL A C 1
ATOM 620 O O . VAL A 1 84 ? 9.493 13.128 -9.650 1.00 82.31 84 VAL A O 1
ATOM 623 N N . GLN A 1 85 ? 11.156 14.636 -9.847 1.00 67.69 85 GLN A N 1
ATOM 624 C CA . GLN A 1 85 ? 10.561 15.709 -9.022 1.00 67.69 85 GLN A CA 1
ATOM 625 C C . GLN A 1 85 ? 9.097 16.047 -9.362 1.00 67.69 85 GLN A C 1
ATOM 627 O O . GLN A 1 85 ? 8.323 16.451 -8.500 1.00 67.69 85 GLN A O 1
ATOM 632 N N . ARG A 1 86 ? 8.677 15.833 -10.612 1.00 64.75 86 ARG A N 1
ATOM 633 C CA . ARG A 1 86 ? 7.285 16.037 -11.038 1.00 64.75 86 ARG A CA 1
ATOM 634 C C . ARG A 1 86 ? 6.312 14.970 -10.517 1.00 64.75 86 ARG A C 1
ATOM 636 O O . ARG A 1 86 ? 5.111 15.197 -10.535 1.00 64.75 86 ARG A O 1
ATOM 643 N N . THR A 1 87 ? 6.813 13.827 -10.054 1.00 60.47 87 THR A N 1
ATOM 644 C CA . THR A 1 87 ? 5.981 12.729 -9.533 1.00 60.47 87 THR A CA 1
ATOM 645 C C . THR A 1 87 ? 5.620 12.898 -8.055 1.00 60.47 87 THR A C 1
ATOM 647 O O . THR A 1 87 ? 4.956 12.048 -7.474 1.00 60.47 87 THR A O 1
ATOM 650 N N . TYR A 1 88 ? 6.055 13.990 -7.428 1.00 59.34 88 TYR A N 1
ATOM 651 C CA . TYR A 1 88 ? 5.716 14.314 -6.050 1.00 59.34 88 TYR A CA 1
ATOM 652 C C . TYR A 1 88 ? 4.324 14.938 -6.047 1.00 59.34 88 TYR A C 1
ATOM 654 O O . TYR A 1 88 ? 4.113 16.005 -6.628 1.00 59.34 88 TYR A O 1
ATOM 662 N N . ILE A 1 89 ? 3.369 14.292 -5.387 1.00 56.75 89 ILE A N 1
ATOM 663 C CA . ILE A 1 89 ? 2.031 14.857 -5.216 1.00 56.75 89 ILE A CA 1
ATOM 664 C C . ILE A 1 89 ? 2.103 15.796 -4.011 1.00 56.75 89 ILE A C 1
ATOM 666 O O . ILE A 1 89 ? 2.439 15.370 -2.908 1.00 56.75 89 ILE A O 1
ATOM 670 N N . ASN A 1 90 ? 1.853 17.091 -4.221 1.00 54.59 90 ASN A N 1
ATOM 671 C CA . ASN A 1 90 ? 1.910 18.121 -3.172 1.00 54.59 90 ASN A CA 1
ATOM 672 C C . ASN A 1 90 ? 3.245 18.179 -2.395 1.00 54.59 90 ASN A C 1
ATOM 674 O O . ASN A 1 90 ? 3.266 18.517 -1.215 1.00 54.59 90 ASN A O 1
ATOM 678 N N . GLY A 1 91 ? 4.367 17.839 -3.041 1.00 52.84 91 GLY A N 1
ATOM 679 C CA . GLY A 1 91 ? 5.693 17.856 -2.409 1.00 52.84 91 GLY A CA 1
ATOM 680 C C . GLY A 1 91 ? 5.978 16.680 -1.468 1.00 52.84 91 GLY A C 1
ATOM 681 O O . GLY A 1 91 ? 7.049 16.640 -0.865 1.00 52.84 91 GLY A O 1
ATOM 682 N N . ILE A 1 92 ? 5.070 15.705 -1.367 1.00 59.25 92 ILE A N 1
ATOM 683 C CA . ILE A 1 92 ? 5.274 14.475 -0.599 1.00 59.25 92 ILE A CA 1
ATOM 684 C C . ILE A 1 92 ? 5.842 13.408 -1.539 1.00 59.25 92 ILE A C 1
ATOM 686 O O . ILE A 1 92 ? 5.268 13.112 -2.589 1.00 59.25 92 ILE A O 1
ATOM 690 N N . ALA A 1 93 ? 6.994 12.847 -1.165 1.00 55.38 93 ALA A N 1
ATOM 691 C CA . ALA A 1 93 ? 7.513 11.644 -1.801 1.00 55.38 93 ALA A CA 1
ATOM 692 C C . ALA A 1 93 ? 6.591 10.478 -1.437 1.00 55.38 93 ALA A C 1
ATOM 694 O O . ALA A 1 93 ? 6.371 10.217 -0.254 1.00 55.38 93 ALA A O 1
ATOM 695 N N . ILE A 1 94 ? 6.059 9.785 -2.440 1.00 57.69 94 ILE A N 1
ATOM 696 C CA . ILE A 1 94 ? 5.377 8.515 -2.208 1.00 57.69 94 ILE A CA 1
ATOM 697 C C . ILE A 1 94 ? 6.485 7.465 -2.035 1.00 57.69 94 ILE A C 1
ATOM 699 O O . ILE A 1 94 ? 7.035 6.975 -3.019 1.00 57.69 94 ILE A O 1
ATOM 703 N N . LEU A 1 95 ? 6.919 7.264 -0.787 1.00 50.84 95 LEU A N 1
ATOM 704 C CA . LEU A 1 95 ? 7.958 6.300 -0.403 1.00 50.84 95 LEU A CA 1
ATOM 705 C C . LEU A 1 95 ? 7.367 4.909 -0.206 1.00 50.84 95 LEU A C 1
ATOM 707 O O . LEU A 1 95 ? 6.337 4.810 0.502 1.00 50.84 95 LEU A O 1
#

pLDDT: mean 90.91, std 12.29, range [50.84, 98.44]

InterPro domains:
  IPR001155 NADH:flavin oxidoreductase/NADH oxidase, N-terminal [PF00724] (2-66)
  IPR013785 Aldolase-type TIM barrel [G3DSA:3.20.20.70] (1-92)
  IPR051799 NADH-dependent flavin oxidoreductase [PTHR43656] (2-83)

Secondary structure (DSSP, 8-state):
-PPEEESSGGG--STTPPB-SSTTHHHHHHHHHHHHHHTTPPP--EEE--TT-S-TTT-TT-EESSS-PPP-SSSPPPPPEEPPGGG-BTTB---

Foldseek 3Di:
DDDAEEQDQLFFADPDHQHPPDPVSVVVLVVVQVVCVVVVHHDDHHYTGCAQNHACVSRVQHHHCDQDFDDDDPDTTHRHHHDDPVNADVNHDRD

Radius of gyration: 15.19 Å; chains: 1; bounding box: 34×34×37 Å

Organism: NCBI:txid990268